Protein AF-A0A1G6Y8L8-F1 (afdb_monomer_lite)

Sequence (64 aa):
MPQNIKHNPFTFIYRADCTTCEKYVGPKRKSKYEAEADGEDHKALPNNEDHIVKIEVTQSYYII

Secondary structure (DSSP, 8-state):
-------PPPEEEEEEEETTTTEEEEEEESSHHHHHHHHHHHHTSTT-TT--EEEEEEEE----

pLDDT: mean 86.95, std 15.53, range [41.03, 97.25]

Structure (mmCIF, N/CA/C/O backbone):
data_AF-A0A1G6Y8L8-F1
#
_entry.id   AF-A0A1G6Y8L8-F1
#
loop_
_atom_site.group_PDB
_atom_site.id
_atom_site.type_symbol
_atom_site.label_atom_id
_atom_site.label_alt_id
_atom_site.label_comp_id
_atom_site.label_asym_id
_atom_site.label_entity_id
_atom_site.label_seq_id
_atom_site.pdbx_PDB_ins_code
_atom_site.Cartn_x
_atom_site.Cartn_y
_atom_site.Cartn_z
_atom_site.occupancy
_atom_site.B_iso_or_equiv
_atom_site.auth_seq_id
_atom_site.auth_comp_id
_atom_site.auth_asym_id
_atom_site.auth_atom_id
_atom_site.pdbx_PDB_model_num
ATOM 1 N N . MET A 1 1 ? -33.914 9.053 29.351 1.00 41.03 1 MET A N 1
ATOM 2 C CA . MET A 1 1 ? -32.485 9.393 29.534 1.00 41.03 1 MET A CA 1
ATOM 3 C C . MET A 1 1 ? -31.772 9.016 28.243 1.00 41.03 1 MET A C 1
ATOM 5 O O . MET A 1 1 ? -31.923 7.862 27.856 1.00 41.03 1 MET A O 1
ATOM 9 N N . PRO A 1 2 ? -31.114 9.935 27.517 1.00 45.03 2 PRO A N 1
ATOM 10 C CA . PRO A 1 2 ? -30.404 9.560 26.298 1.00 45.03 2 PRO A CA 1
ATOM 11 C C . PRO A 1 2 ? -29.214 8.670 26.668 1.00 45.03 2 PRO A C 1
ATOM 13 O O . PRO A 1 2 ? -28.423 9.007 27.549 1.00 45.03 2 PRO A O 1
ATOM 16 N N . GLN A 1 3 ? -29.143 7.498 26.042 1.00 49.41 3 GLN A N 1
ATOM 17 C CA . GLN A 1 3 ? -28.045 6.558 26.218 1.00 49.41 3 GLN A CA 1
ATOM 18 C C . GLN A 1 3 ? -26.773 7.210 25.672 1.00 49.41 3 GLN A C 1
ATOM 20 O O . GLN A 1 3 ? -26.710 7.596 24.507 1.00 49.41 3 GLN A O 1
ATOM 25 N N . ASN A 1 4 ? -25.780 7.387 26.541 1.00 46.44 4 ASN A N 1
ATOM 26 C CA . ASN A 1 4 ? -24.470 7.911 26.183 1.00 46.44 4 ASN A CA 1
ATOM 27 C C . ASN A 1 4 ? -23.705 6.800 25.446 1.00 46.44 4 ASN A C 1
ATOM 29 O O . ASN A 1 4 ? -22.995 6.009 26.067 1.00 46.44 4 ASN A O 1
ATOM 33 N N . ILE A 1 5 ? -23.946 6.677 24.138 1.00 55.06 5 ILE A N 1
ATOM 34 C CA . ILE A 1 5 ? -23.267 5.711 23.274 1.00 55.06 5 ILE A CA 1
ATOM 35 C C . ILE A 1 5 ? -21.803 6.152 23.193 1.00 55.06 5 ILE A C 1
ATOM 37 O O . ILE A 1 5 ? -21.459 7.116 22.509 1.00 55.06 5 ILE A O 1
ATOM 41 N N . LYS A 1 6 ? -20.924 5.468 23.931 1.00 51.84 6 LYS A N 1
ATOM 42 C CA . LYS A 1 6 ? -19.477 5.625 23.772 1.00 51.84 6 LYS A CA 1
ATOM 43 C C . LYS A 1 6 ? -19.101 5.076 22.398 1.00 51.84 6 LYS A C 1
ATOM 45 O O . LYS A 1 6 ? -18.900 3.877 22.243 1.00 51.84 6 LYS A O 1
ATOM 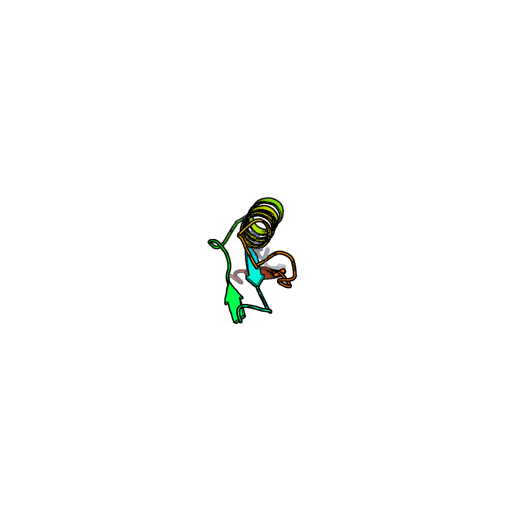50 N N . HIS A 1 7 ? -19.014 5.947 21.400 1.00 53.47 7 HIS A N 1
ATOM 51 C CA . HIS A 1 7 ? -18.436 5.586 20.112 1.00 53.47 7 HIS A CA 1
ATOM 52 C C . HIS A 1 7 ? -16.954 5.241 20.327 1.00 53.47 7 HIS A C 1
ATOM 54 O O . HIS A 1 7 ? -16.152 6.097 20.701 1.00 53.47 7 HIS A O 1
ATOM 60 N N . ASN A 1 8 ? -16.603 3.965 20.158 1.00 58.69 8 ASN A N 1
ATOM 61 C CA . ASN A 1 8 ? -15.220 3.492 20.195 1.00 58.69 8 ASN A CA 1
ATOM 62 C C . ASN A 1 8 ? -14.419 4.170 19.056 1.00 58.69 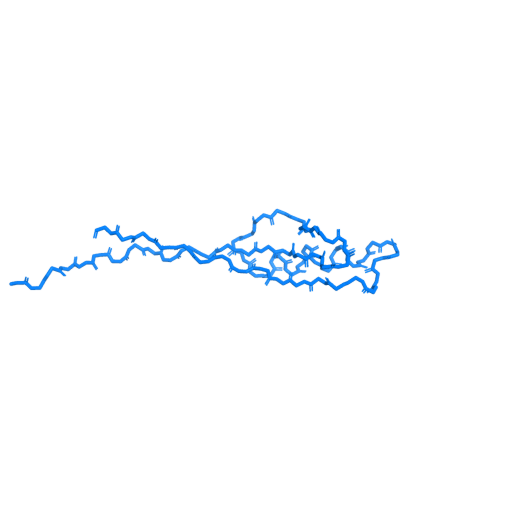8 ASN A C 1
ATOM 64 O O . ASN A 1 8 ? -15.015 4.520 18.032 1.00 58.69 8 ASN A O 1
ATOM 68 N N . PRO A 1 9 ? -13.094 4.373 19.180 1.00 69.06 9 PRO A N 1
ATOM 69 C CA . PRO A 1 9 ? -12.340 5.121 18.180 1.00 69.06 9 PRO A CA 1
ATOM 70 C C . PRO A 1 9 ? -12.348 4.395 16.827 1.00 69.06 9 PRO A C 1
ATOM 72 O O . PRO A 1 9 ? -12.035 3.204 16.742 1.00 69.06 9 PRO A O 1
ATOM 75 N N . PHE A 1 10 ? -12.697 5.123 15.762 1.00 76.81 10 PHE A N 1
ATOM 76 C CA . PHE A 1 10 ? -12.534 4.658 14.384 1.00 76.81 10 PHE A CA 1
ATOM 77 C C . PHE A 1 10 ? -11.090 4.199 14.166 1.00 76.81 10 PHE A C 1
ATOM 79 O O . PHE A 1 10 ? -10.148 4.916 14.503 1.00 76.81 10 PHE A O 1
ATOM 86 N N . THR A 1 11 ? -10.909 3.014 13.588 1.00 86.75 11 THR A N 1
ATOM 87 C CA . THR A 1 11 ? -9.589 2.526 13.182 1.00 86.75 11 THR A CA 1
ATOM 88 C C . THR A 1 11 ? -9.456 2.661 11.674 1.00 86.75 11 THR A C 1
ATOM 90 O O . THR A 1 11 ? -10.264 2.107 10.931 1.00 86.75 11 THR A O 1
ATOM 93 N N . PHE A 1 12 ? -8.430 3.388 11.232 1.00 91.25 12 PHE A N 1
ATOM 94 C CA . PHE A 1 12 ? -8.065 3.506 9.824 1.00 91.25 12 PHE A CA 1
ATOM 95 C C . PHE A 1 12 ? -6.853 2.627 9.535 1.00 91.25 12 PHE A C 1
ATOM 97 O O . PHE A 1 12 ? -5.857 2.673 10.259 1.00 91.25 12 PHE A O 1
ATOM 104 N N . ILE A 1 13 ? -6.948 1.835 8.474 1.00 94.56 13 ILE A N 1
ATOM 105 C CA . ILE A 1 13 ? -5.859 1.024 7.943 1.00 94.56 13 ILE A CA 1
ATOM 106 C C . ILE A 1 13 ? -5.648 1.414 6.485 1.00 94.56 13 ILE A C 1
ATOM 108 O O . ILE A 1 13 ? -6.604 1.505 5.719 1.00 94.56 13 ILE A O 1
ATOM 112 N N . TYR A 1 14 ? -4.393 1.624 6.116 1.00 96.62 14 TYR A N 1
ATOM 113 C CA . TYR A 1 14 ? -3.961 2.032 4.787 1.00 96.62 14 TYR A CA 1
ATOM 114 C C . TYR A 1 14 ? -3.149 0.910 4.152 1.00 96.62 14 TYR A C 1
ATOM 116 O O . TYR A 1 14 ? -2.433 0.185 4.849 1.00 96.62 14 TYR A O 1
ATOM 124 N N . ARG A 1 15 ? -3.241 0.752 2.836 1.00 96.75 15 ARG A N 1
ATOM 125 C CA . ARG A 1 15 ? -2.425 -0.215 2.099 1.00 96.75 15 ARG A CA 1
ATOM 126 C C . ARG A 1 15 ? -2.210 0.253 0.669 1.00 96.75 15 ARG A C 1
ATOM 128 O O . ARG A 1 15 ? -3.145 0.756 0.055 1.00 96.75 15 ARG A O 1
ATOM 135 N N . ALA A 1 16 ? -1.008 0.069 0.136 1.00 97.19 16 ALA A N 1
ATOM 136 C CA . ALA A 1 16 ? -0.765 0.318 -1.274 1.00 97.19 16 ALA A CA 1
ATOM 137 C C . ALA A 1 16 ? -1.228 -0.870 -2.126 1.00 97.19 16 ALA A C 1
ATOM 139 O O . ALA A 1 16 ? -0.952 -2.034 -1.828 1.00 97.19 16 ALA A O 1
ATOM 140 N N . ASP A 1 17 ? -1.952 -0.557 -3.191 1.00 97.25 17 ASP A N 1
ATOM 141 C CA . ASP A 1 17 ? -2.489 -1.490 -4.170 1.00 97.25 17 ASP A CA 1
ATOM 142 C C . ASP A 1 17 ? -1.954 -1.137 -5.557 1.00 97.25 17 ASP A C 1
ATOM 144 O O . ASP A 1 17 ? -2.215 -0.056 -6.091 1.00 97.25 17 ASP A O 1
ATOM 148 N N . CYS A 1 18 ? -1.160 -2.034 -6.133 1.00 96.50 18 CYS A N 1
ATOM 149 C CA . CYS A 1 18 ? -0.629 -1.865 -7.471 1.00 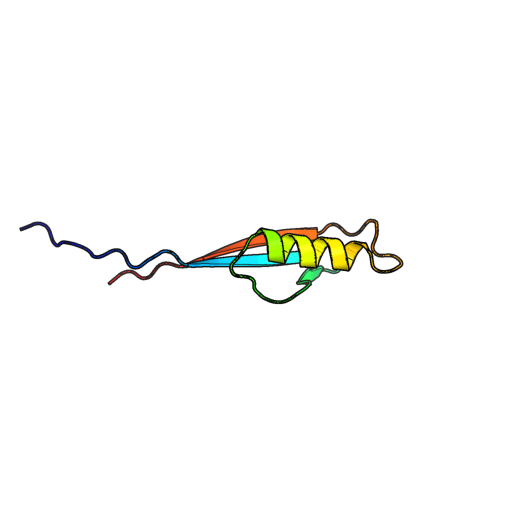96.50 18 CYS A CA 1
ATOM 150 C C . CYS A 1 18 ? -1.588 -2.491 -8.479 1.00 96.50 18 CYS A C 1
ATOM 152 O O . CYS A 1 18 ? -1.576 -3.700 -8.702 1.00 96.50 18 CYS A O 1
ATOM 154 N N . THR A 1 19 ? -2.365 -1.642 -9.146 1.00 95.56 19 THR A N 1
ATOM 155 C CA . THR A 1 19 ? -3.345 -2.062 -10.157 1.00 95.56 19 THR A CA 1
ATOM 156 C C . THR A 1 19 ? -2.706 -2.648 -11.416 1.00 95.56 19 THR A C 1
ATOM 158 O O . THR A 1 19 ? -3.317 -3.488 -12.059 1.00 95.56 19 THR A O 1
ATOM 161 N N . THR A 1 20 ? -1.463 -2.279 -11.742 1.00 95.19 20 THR A N 1
ATOM 162 C CA . THR A 1 20 ? -0.723 -2.893 -12.859 1.00 95.19 20 THR A CA 1
ATOM 163 C C . THR A 1 20 ? -0.269 -4.318 -12.538 1.00 95.19 20 THR A C 1
ATOM 165 O O . THR A 1 20 ? -0.255 -5.173 -13.413 1.00 95.19 20 THR A O 1
ATOM 168 N N . CYS A 1 21 ? 0.100 -4.583 -11.281 1.00 93.06 21 CYS A N 1
ATOM 169 C CA . CYS A 1 21 ? 0.486 -5.918 -10.815 1.00 93.06 21 CYS A CA 1
ATOM 170 C C . CYS A 1 21 ? -0.696 -6.745 -10.288 1.00 93.06 21 CYS A C 1
ATOM 172 O O . CYS A 1 21 ? -0.474 -7.879 -9.867 1.00 93.06 21 CYS A O 1
ATOM 174 N N . GLU A 1 22 ? -1.890 -6.153 -10.210 1.00 95.06 22 GLU A N 1
ATOM 175 C CA . GLU A 1 22 ? -3.092 -6.723 -9.587 1.00 95.06 22 GLU A CA 1
ATOM 176 C C . GLU A 1 22 ? -2.836 -7.282 -8.175 1.00 95.06 22 GLU A C 1
ATOM 178 O O . GLU A 1 22 ? -3.344 -8.336 -7.784 1.00 95.06 22 GLU A O 1
ATOM 183 N N . LYS A 1 23 ? -1.994 -6.590 -7.396 1.00 94.25 23 LYS A N 1
ATOM 184 C CA . LYS A 1 23 ? -1.617 -7.024 -6.048 1.00 94.25 23 LYS A CA 1
ATOM 185 C C . LYS A 1 23 ? -1.319 -5.858 -5.121 1.00 94.25 23 LYS A C 1
ATOM 187 O O . LYS A 1 23 ? -0.778 -4.826 -5.521 1.00 94.25 23 LYS A O 1
ATOM 192 N N . TYR A 1 24 ? -1.513 -6.119 -3.835 1.00 95.31 24 TYR A N 1
ATOM 193 C CA . TYR A 1 24 ? -1.043 -5.232 -2.785 1.00 95.31 24 TYR A CA 1
ATOM 194 C C . TYR A 1 24 ? 0.481 -5.218 -2.676 1.00 95.31 24 TYR A C 1
ATOM 196 O O . TYR A 1 24 ? 1.134 -6.265 -2.729 1.00 95.31 24 TYR A O 1
ATOM 204 N N . VAL A 1 25 ? 1.027 -4.030 -2.443 1.00 93.75 25 VAL A N 1
ATOM 205 C CA . VAL A 1 25 ? 2.455 -3.796 -2.243 1.00 93.75 25 VAL A CA 1
ATOM 206 C C . VAL A 1 25 ? 2.658 -3.289 -0.817 1.00 93.75 25 VAL A C 1
ATOM 208 O O . VAL A 1 25 ? 2.021 -2.335 -0.381 1.00 93.75 25 VAL A O 1
ATOM 211 N N . GLY A 1 26 ? 3.457 -4.026 -0.045 1.00 92.56 26 GLY A N 1
ATOM 212 C CA . GLY A 1 26 ? 3.654 -3.769 1.380 1.00 92.56 26 GLY A CA 1
ATOM 213 C C . GLY A 1 26 ? 2.555 -4.310 2.322 1.00 92.56 26 GLY A C 1
ATOM 214 O O . GLY A 1 26 ? 1.529 -4.877 1.902 1.00 92.56 26 GLY A O 1
ATOM 215 N N . PRO A 1 27 ? 2.800 -4.211 3.642 1.00 95.50 27 PRO A N 1
ATOM 216 C CA . PRO A 1 27 ? 1.861 -4.624 4.676 1.00 95.50 27 PRO A CA 1
ATOM 217 C C . PRO A 1 27 ? 0.735 -3.596 4.876 1.00 95.50 27 PRO A C 1
ATOM 219 O O . PRO A 1 27 ? 0.732 -2.501 4.325 1.00 95.50 27 PRO A O 1
ATOM 222 N N . LYS A 1 28 ? -0.246 -3.947 5.713 1.00 95.75 28 LYS A N 1
ATOM 223 C CA . LYS A 1 28 ? -1.250 -2.991 6.199 1.00 95.75 28 LYS A CA 1
ATOM 224 C C . LYS A 1 28 ? -0.585 -1.989 7.148 1.00 95.75 28 LYS A C 1
ATOM 226 O O . LYS A 1 28 ? 0.027 -2.394 8.136 1.00 95.75 28 LYS A O 1
ATOM 231 N N . ARG A 1 29 ? -0.746 -0.697 6.878 1.00 94.81 29 ARG A N 1
ATOM 232 C CA . ARG A 1 29 ? -0.180 0.416 7.648 1.00 94.81 29 ARG A CA 1
ATOM 233 C C . ARG A 1 29 ? -1.255 1.135 8.450 1.00 94.81 29 ARG A C 1
ATOM 235 O O . ARG A 1 29 ? -2.430 1.128 8.091 1.00 94.81 29 ARG A O 1
ATOM 242 N N . LYS A 1 30 ? -0.852 1.777 9.546 1.00 92.88 30 LYS A N 1
ATOM 243 C CA . LYS A 1 30 ? -1.745 2.654 10.330 1.00 92.88 30 LYS A CA 1
ATOM 244 C C . LYS A 1 30 ? -1.675 4.109 9.869 1.00 92.88 30 LYS A C 1
ATOM 246 O O . LYS A 1 30 ? -2.505 4.916 10.275 1.00 92.88 30 LYS A O 1
ATOM 251 N N . SER A 1 31 ? -0.708 4.431 9.013 1.00 94.12 31 SER A N 1
ATOM 252 C CA . SER A 1 31 ? -0.509 5.752 8.435 1.00 94.12 31 SER A CA 1
ATOM 253 C C . SER A 1 31 ? -0.605 5.705 6.914 1.00 94.12 31 SER A C 1
ATOM 255 O O . SER A 1 31 ? -0.093 4.781 6.282 1.00 94.12 31 SER A O 1
ATOM 257 N N . LYS A 1 32 ? -1.213 6.745 6.331 1.00 94.75 32 LYS A N 1
ATOM 258 C CA . LYS A 1 32 ? -1.233 6.965 4.879 1.00 94.75 32 LYS A CA 1
ATOM 259 C C . LYS A 1 32 ? 0.185 7.088 4.321 1.00 94.75 32 LYS A C 1
ATOM 261 O O . LYS A 1 32 ? 0.487 6.459 3.319 1.00 94.75 32 LYS A O 1
ATOM 266 N N . TYR A 1 33 ? 1.048 7.821 5.024 1.00 96.75 33 TYR A N 1
ATOM 267 C CA . TYR A 1 33 ? 2.422 8.091 4.600 1.00 96.75 33 TYR A CA 1
ATOM 268 C C . TYR A 1 33 ? 3.259 6.814 4.462 1.00 96.75 33 TYR A C 1
ATOM 270 O O . TYR A 1 33 ? 3.994 6.656 3.497 1.00 96.75 33 TYR A O 1
ATOM 278 N N . GLU A 1 34 ? 3.111 5.864 5.391 1.00 96.44 34 GLU A N 1
ATOM 279 C CA . GLU A 1 34 ? 3.826 4.585 5.296 1.00 96.44 34 GLU A CA 1
ATOM 280 C C . GLU A 1 34 ? 3.351 3.752 4.097 1.00 96.44 34 GLU A C 1
ATOM 282 O O . GLU A 1 34 ? 4.161 3.103 3.446 1.00 96.44 34 GLU A O 1
ATOM 287 N N . ALA A 1 35 ? 2.047 3.772 3.796 1.00 96.38 35 ALA A N 1
ATOM 288 C CA . ALA A 1 35 ? 1.511 3.072 2.631 1.00 96.38 35 ALA A CA 1
ATOM 289 C C . ALA A 1 35 ? 1.926 3.761 1.319 1.00 96.38 35 ALA A C 1
ATOM 291 O O . ALA A 1 35 ? 2.159 3.088 0.323 1.00 96.38 35 ALA A O 1
ATOM 292 N N . GLU A 1 36 ? 2.042 5.091 1.310 1.00 96.31 36 GLU A N 1
ATOM 293 C CA . GLU A 1 36 ? 2.588 5.840 0.173 1.00 96.31 36 GLU A CA 1
ATOM 294 C C . GLU A 1 36 ? 4.055 5.479 -0.071 1.00 96.31 36 GLU A C 1
ATOM 296 O O . GLU A 1 36 ? 4.400 5.174 -1.210 1.00 96.31 36 GLU A O 1
ATOM 301 N N . ALA A 1 37 ? 4.870 5.386 0.986 1.00 96.88 37 ALA A N 1
ATOM 302 C CA . ALA A 1 37 ? 6.256 4.932 0.889 1.00 96.88 37 ALA A CA 1
ATOM 303 C C . ALA A 1 37 ? 6.362 3.507 0.316 1.00 96.88 37 ALA A C 1
ATOM 305 O O . ALA A 1 37 ? 7.135 3.288 -0.610 1.00 96.88 37 ALA A O 1
ATOM 306 N N . ASP A 1 38 ? 5.519 2.564 0.765 1.00 95.94 38 ASP A N 1
ATOM 307 C CA . ASP A 1 38 ? 5.467 1.207 0.187 1.00 95.94 38 ASP A CA 1
ATOM 308 C C . ASP A 1 38 ? 5.155 1.241 -1.331 1.00 95.94 38 ASP A C 1
ATOM 310 O O . ASP A 1 38 ? 5.641 0.414 -2.108 1.00 95.94 38 ASP A O 1
ATOM 314 N N . GLY A 1 39 ? 4.333 2.202 -1.768 1.00 95.62 39 GLY A N 1
ATOM 315 C CA . GLY A 1 39 ? 3.999 2.408 -3.175 1.00 95.62 39 GLY A CA 1
ATOM 316 C C . GLY A 1 39 ? 5.119 3.050 -3.994 1.00 95.62 39 GLY A C 1
ATOM 317 O O . GLY A 1 39 ? 5.317 2.664 -5.148 1.00 95.62 39 GLY A O 1
ATOM 318 N N . GLU A 1 40 ? 5.851 4.005 -3.423 1.00 95.69 40 GLU A N 1
ATOM 319 C CA . GLU A 1 40 ? 7.029 4.618 -4.048 1.00 95.69 40 GLU A CA 1
ATOM 320 C C . GLU A 1 40 ? 8.182 3.619 -4.166 1.00 95.69 40 GLU A C 1
ATOM 322 O O . GLU A 1 40 ? 8.751 3.478 -5.249 1.00 95.69 40 GLU A O 1
ATOM 327 N N . ASP A 1 41 ? 8.444 2.844 -3.113 1.00 96.12 41 ASP A N 1
ATOM 328 C CA . ASP A 1 41 ? 9.450 1.779 -3.109 1.00 96.12 41 ASP A CA 1
ATOM 329 C C . ASP A 1 41 ? 9.163 0.741 -4.201 1.00 96.12 41 ASP A C 1
ATOM 331 O O . ASP A 1 41 ? 10.069 0.308 -4.913 1.00 96.12 41 ASP A O 1
ATOM 335 N N . HIS A 1 42 ? 7.891 0.372 -4.397 1.00 94.75 42 HIS A N 1
ATOM 336 C CA . HIS A 1 42 ? 7.498 -0.550 -5.468 1.00 94.75 42 HIS A CA 1
ATOM 337 C C . HIS A 1 42 ? 7.752 0.017 -6.867 1.00 94.75 42 HIS A C 1
ATOM 339 O O . HIS A 1 42 ? 8.154 -0.741 -7.751 1.00 94.75 42 HIS A O 1
ATOM 345 N N . LYS A 1 43 ? 7.530 1.320 -7.079 1.00 93.19 43 LYS A N 1
ATOM 346 C CA . LYS A 1 43 ? 7.797 2.001 -8.360 1.00 93.19 43 LYS A CA 1
ATOM 347 C C . LYS A 1 43 ? 9.287 2.199 -8.625 1.00 93.19 43 LYS A C 1
ATOM 349 O O . LYS A 1 43 ? 9.692 2.226 -9.779 1.00 93.19 43 LYS A O 1
ATOM 354 N N . ALA A 1 44 ? 10.094 2.316 -7.572 1.00 93.88 44 ALA A N 1
ATOM 355 C CA . ALA A 1 44 ? 11.546 2.427 -7.673 1.00 93.88 44 ALA A CA 1
ATOM 356 C C . ALA A 1 44 ? 12.227 1.106 -8.084 1.00 93.88 44 ALA A C 1
ATOM 358 O O . ALA A 1 44 ? 13.407 1.104 -8.438 1.00 93.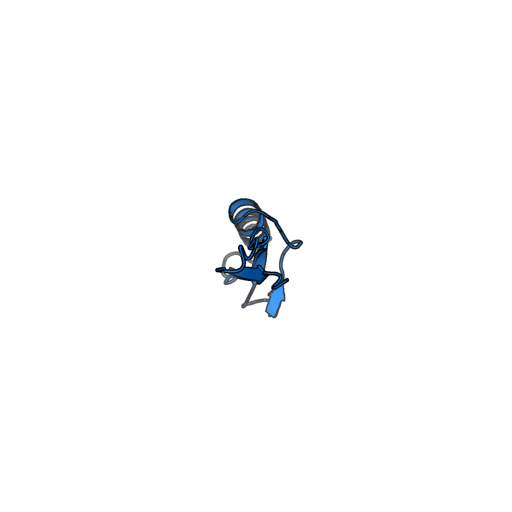88 44 ALA A O 1
ATOM 359 N N . LEU A 1 45 ? 11.506 -0.023 -8.046 1.00 92.44 45 LEU A N 1
ATOM 360 C CA . LEU A 1 45 ? 12.005 -1.299 -8.554 1.00 92.44 45 LEU A CA 1
ATOM 361 C C . LEU A 1 45 ? 12.153 -1.268 -10.088 1.00 92.44 45 LEU A C 1
ATOM 363 O O . LEU A 1 45 ? 11.341 -0.656 -10.785 1.00 92.44 45 LEU A O 1
ATOM 367 N N . PRO A 1 46 ? 13.149 -1.980 -10.643 1.00 92.50 46 PRO A N 1
ATOM 368 C CA . PRO A 1 46 ? 13.366 -2.021 -12.084 1.00 92.50 46 PRO A CA 1
ATOM 369 C C . PRO A 1 46 ? 12.135 -2.563 -12.824 1.00 92.50 46 PRO A C 1
ATOM 371 O O . PRO A 1 46 ? 11.606 -3.615 -12.461 1.00 92.50 46 PRO A O 1
ATOM 374 N N . ASN A 1 47 ? 11.743 -1.873 -13.902 1.00 91.38 47 ASN A N 1
ATOM 375 C CA . ASN A 1 47 ? 10.562 -2.137 -14.742 1.00 91.38 47 ASN A CA 1
ATOM 376 C C . ASN A 1 47 ? 9.196 -1.812 -14.108 1.00 91.38 47 ASN A C 1
ATOM 378 O O . ASN A 1 47 ? 8.171 -2.145 -14.697 1.00 91.38 47 ASN A O 1
ATOM 382 N N . ASN A 1 48 ? 9.159 -1.158 -12.944 1.00 92.25 48 ASN A N 1
ATOM 383 C CA . ASN A 1 48 ? 7.907 -0.796 -12.269 1.00 92.25 48 ASN A CA 1
ATOM 384 C C . ASN A 1 48 ? 7.600 0.711 -12.314 1.00 92.25 48 ASN A C 1
ATOM 386 O O . ASN A 1 48 ? 6.646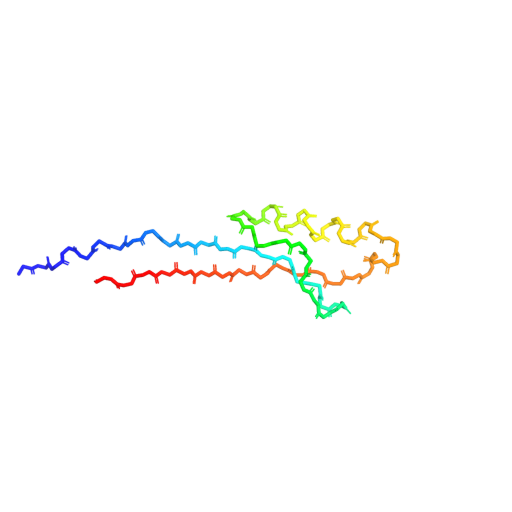 1.157 -11.677 1.00 92.25 48 ASN A O 1
ATOM 390 N N . GLU A 1 49 ? 8.385 1.497 -13.045 1.00 90.69 49 GLU A N 1
ATOM 391 C CA . GLU A 1 49 ? 8.261 2.959 -13.129 1.00 90.69 49 GLU A CA 1
ATOM 392 C C . GLU A 1 49 ? 6.866 3.427 -13.578 1.00 90.69 49 GLU A C 1
ATOM 394 O O . GLU A 1 49 ? 6.307 4.358 -12.995 1.00 90.69 49 GLU A O 1
ATOM 399 N N . ASP A 1 50 ? 6.248 2.707 -14.517 1.00 92.62 50 ASP A N 1
ATOM 400 C CA . ASP A 1 50 ? 4.900 2.995 -15.027 1.00 92.62 50 ASP A CA 1
ATOM 401 C C . ASP A 1 50 ? 3.775 2.300 -14.236 1.00 92.62 50 ASP A C 1
ATOM 403 O O . ASP A 1 50 ? 2.596 2.378 -14.598 1.00 92.62 50 ASP A O 1
ATOM 407 N N . HIS A 1 51 ? 4.097 1.589 -13.151 1.00 95.00 51 HIS A N 1
ATOM 408 C CA . HIS A 1 51 ? 3.084 0.885 -12.372 1.00 95.00 51 HIS A CA 1
ATOM 409 C C . HIS A 1 51 ? 2.142 1.857 -11.656 1.00 95.00 51 HIS A C 1
ATOM 411 O O . HIS A 1 51 ? 2.545 2.738 -10.893 1.00 95.00 51 HIS A O 1
ATOM 417 N N . ILE A 1 52 ? 0.839 1.641 -11.824 1.00 95.69 52 ILE A N 1
ATOM 418 C CA . ILE A 1 52 ? -0.197 2.454 -11.193 1.00 95.69 52 ILE A CA 1
ATOM 419 C C . ILE A 1 52 ? -0.468 1.896 -9.797 1.00 95.69 52 ILE A C 1
ATOM 421 O O . ILE A 1 52 ? -1.148 0.878 -9.638 1.00 95.69 52 ILE A O 1
ATOM 425 N N . VAL A 1 53 ? 0.054 2.585 -8.782 1.00 95.94 53 VAL A N 1
ATOM 426 C CA . VAL A 1 53 ? -0.181 2.281 -7.365 1.00 95.94 53 VAL A CA 1
ATOM 427 C C . VAL A 1 53 ? -1.189 3.267 -6.777 1.00 95.94 53 VAL A C 1
ATOM 429 O O . VAL A 1 53 ? -1.039 4.480 -6.927 1.00 95.94 53 VAL A O 1
ATOM 432 N N . LYS A 1 54 ? -2.218 2.741 -6.113 1.00 96.44 54 LYS A N 1
ATOM 433 C CA . LYS A 1 54 ? -3.264 3.477 -5.395 1.00 96.44 54 LYS A CA 1
ATOM 434 C C . LYS A 1 54 ? -3.193 3.146 -3.908 1.00 96.44 54 LYS A C 1
ATOM 436 O O . LYS A 1 54 ? -2.633 2.125 -3.527 1.00 96.44 54 LYS A O 1
ATOM 441 N N . ILE A 1 55 ? -3.779 3.994 -3.067 1.00 96.88 55 ILE A N 1
ATOM 442 C CA . ILE A 1 55 ? -3.879 3.736 -1.628 1.00 96.88 55 ILE A CA 1
ATOM 443 C C . ILE A 1 55 ? -5.307 3.310 -1.298 1.00 96.88 55 ILE A C 1
ATOM 445 O O . ILE A 1 55 ? -6.247 4.091 -1.445 1.00 96.88 55 ILE A O 1
ATOM 449 N N . GLU A 1 56 ? -5.460 2.073 -0.840 1.00 96.19 56 GLU A N 1
ATOM 450 C CA . GLU A 1 56 ? -6.690 1.569 -0.245 1.00 96.19 56 GLU A CA 1
ATOM 451 C C . GLU A 1 56 ? -6.784 2.052 1.208 1.00 96.19 56 GLU A C 1
ATOM 453 O O . GLU A 1 56 ? -5.809 1.992 1.965 1.00 96.19 56 GLU A O 1
ATOM 458 N N . VAL A 1 57 ? -7.970 2.520 1.604 1.00 94.88 57 VAL A N 1
ATOM 459 C CA . VAL A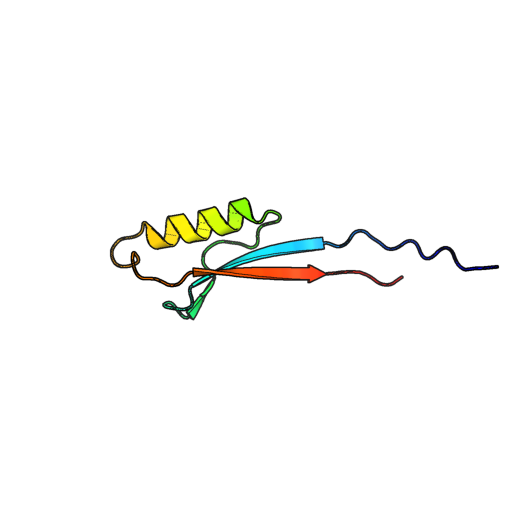 1 57 ? -8.265 2.950 2.975 1.00 94.88 57 VAL A CA 1
ATOM 460 C C . VAL A 1 57 ? -9.423 2.119 3.509 1.00 94.88 57 VAL A C 1
ATOM 462 O O . VAL A 1 57 ? -10.540 2.197 3.006 1.00 94.88 57 VAL A O 1
ATOM 465 N N . THR A 1 58 ? -9.164 1.338 4.553 1.00 93.38 58 THR A N 1
ATOM 466 C CA . THR A 1 58 ? -10.194 0.607 5.295 1.00 93.38 58 THR A CA 1
ATOM 467 C C . THR A 1 58 ? -10.500 1.348 6.590 1.00 93.38 58 THR A C 1
ATOM 469 O O . THR A 1 58 ? -9.616 1.533 7.428 1.00 93.38 58 THR A O 1
ATOM 472 N N . GLN A 1 59 ? -11.760 1.740 6.773 1.00 90.94 59 GLN A N 1
ATOM 473 C CA . GLN A 1 59 ? -12.262 2.310 8.020 1.00 90.94 59 GLN A CA 1
ATOM 474 C C . GLN A 1 59 ? -13.099 1.263 8.754 1.00 90.94 59 GLN A C 1
ATOM 476 O O . GLN A 1 59 ? -14.059 0.723 8.209 1.00 90.94 59 GLN A O 1
ATOM 481 N N . SER A 1 60 ? -12.752 0.989 10.005 1.00 87.50 60 SER A N 1
ATOM 482 C CA . SER A 1 60 ? -13.504 0.088 10.876 1.00 87.50 60 SER A CA 1
ATOM 483 C C . SER A 1 60 ? -14.011 0.834 12.102 1.00 87.50 60 SER A C 1
ATOM 485 O O . SER A 1 60 ? -13.287 1.627 12.708 1.00 87.50 60 SER A O 1
ATOM 487 N N . TYR A 1 61 ? -15.256 0.564 12.479 1.00 82.19 61 TYR A N 1
ATOM 488 C CA . TYR A 1 61 ? -15.865 1.056 13.708 1.00 82.19 61 TYR A CA 1
ATOM 489 C C . TYR A 1 61 ? -16.629 -0.074 14.392 1.00 82.19 61 TYR A C 1
ATOM 491 O O . TYR A 1 61 ? -17.123 -0.990 13.737 1.00 82.19 61 TYR A O 1
ATOM 499 N N . TYR A 1 62 ? -16.701 -0.005 15.718 1.00 75.88 62 TYR A N 1
ATOM 500 C CA . TYR A 1 62 ? -17.457 -0.947 16.534 1.00 75.88 62 TYR A CA 1
ATOM 501 C C . TYR A 1 62 ? -18.673 -0.222 17.104 1.00 75.88 62 TYR A C 1
ATOM 503 O O . TYR A 1 62 ? -18.527 0.842 17.709 1.00 75.88 62 TYR A O 1
ATOM 511 N N . ILE A 1 63 ? -19.859 -0.791 16.890 1.00 74.56 63 ILE A N 1
ATOM 512 C CA . ILE A 1 63 ? -21.095 -0.361 17.548 1.00 74.56 63 ILE A CA 1
ATOM 513 C C . ILE A 1 63 ? -21.235 -1.222 18.807 1.00 74.56 63 ILE A C 1
ATOM 515 O O . ILE A 1 63 ? -21.179 -2.447 18.702 1.00 74.56 63 ILE A O 1
ATOM 519 N N . ILE A 1 64 ? -21.353 -0.579 19.970 1.00 63.47 64 ILE A N 1
ATOM 520 C CA . ILE A 1 64 ? -21.609 -1.220 21.269 1.00 63.47 64 ILE A CA 1
ATOM 521 C C . ILE A 1 64 ? -23.058 -0.944 21.650 1.00 63.47 64 ILE A C 1
ATOM 523 O O . ILE A 1 64 ? -23.460 0.236 21.516 1.00 63.47 64 ILE A O 1
#

Foldseek 3Di:
DDPPFPWDDKQKWKWKAFPVVRGTFDDIDSDPVVRVVSVVVQCPDPPNVPTDIDMDMDIDTDGD

Radius of gyration: 16.53 Å; chains: 1; bounding box: 46×17×45 Å

Organism: NCBI:txid390242